Protein AF-A0A945CF77-F1 (afdb_monomer_lite)

Foldseek 3Di:
DVCVVVVDDPVRVVVVVVVCVVVVVVVVVVVVVLVVVLDDPPDPVCPCRVPVVVVVVVVVCLVVQVPDPDPGPVVVVPPVVVVVVVVVVLVVVVVVCVVVVHDPVVSVVVVVCVVDDVVVVVVVVVVVCCLPPPVCVPPPPVVSVVVVVVVVVVVVVVCVVVVVVVVVVVSVVSVVVVVVD

Radius of gyration: 24.0 Å; chains: 1; bounding box: 70×38×56 Å

Secondary structure (DSSP, 8-state):
--TTTS---HHHHHHHHHHHHHHHHHHHHHHHHHHHHS-PSSSTT-HHHHHHHHHHHHHHHHHHGGGSSSS-HHHHH--HHHHHHHHHHHHHHHHHHHHTT--THHHHHHHHHHHS-HHHHHHHHHHHHHIIIIIHHHH-HHHHHHHHHHHHHHHHHHHHHHHHHHHHHHHHHHHHHTT--

pLDDT: mean 74.95, std 10.95, range [36.5, 92.0]

Sequence (181 aa):
REVELTGTSFRSILKAELLVLPLSLICGFIFWSLIWKMGPIPSPAFQYAQTYWHLIALRQCLWYSATLGGDSLFQEAIKMGWVGGGFAFAGGAFVLLSWLRLPVSLIYGFVRGLSALPHLLIPEMAGALLARFALEKRFGATNWRRYAPVLFAGYACGMGLIGMSAVAIALISKSVTQISY

Structure (mmCIF, N/CA/C/O backbone):
data_AF-A0A945CF77-F1
#
_entry.id   AF-A0A945CF77-F1
#
loop_
_atom_site.group_PDB
_atom_site.id
_atom_site.type_symbol
_atom_site.label_atom_id
_atom_site.label_alt_id
_atom_site.label_comp_id
_atom_site.label_asym_id
_atom_site.label_entity_id
_atom_site.label_seq_id
_atom_site.pdbx_PDB_ins_code
_atom_site.Cartn_x
_atom_site.Cartn_y
_atom_site.Cartn_z
_atom_site.occupancy
_atom_site.B_iso_or_equiv
_atom_site.auth_seq_id
_atom_site.auth_comp_id
_atom_site.auth_asym_id
_atom_site.auth_atom_id
_atom_site.pdbx_PDB_model_num
ATOM 1 N N . ARG A 1 1 ? -6.239 19.500 15.262 1.00 48.31 1 ARG A N 1
ATOM 2 C CA . ARG A 1 1 ? -6.774 19.125 16.596 1.00 48.31 1 ARG A CA 1
ATOM 3 C C . ARG A 1 1 ? -6.060 17.873 17.144 1.00 48.31 1 ARG A C 1
ATOM 5 O O . ARG A 1 1 ? -6.700 17.021 17.734 1.00 48.31 1 ARG A O 1
ATOM 12 N N . GLU A 1 2 ? -4.742 17.754 16.932 1.00 48.78 2 GLU A N 1
ATOM 13 C CA . GLU A 1 2 ? -3.900 16.641 17.428 1.00 48.78 2 GLU A CA 1
ATOM 14 C C . GLU A 1 2 ? -2.817 17.151 18.397 1.00 48.78 2 GLU A C 1
ATOM 16 O O . GLU A 1 2 ? -2.491 16.485 19.370 1.00 48.78 2 GLU A O 1
ATOM 21 N N . VAL A 1 3 ? -2.361 18.39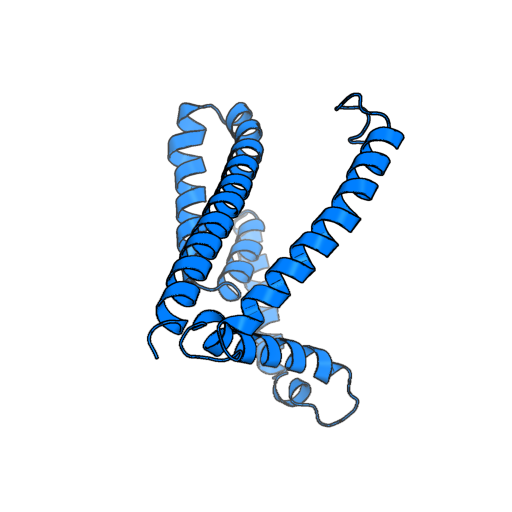7 18.205 1.00 49.53 3 VAL A N 1
ATOM 22 C CA . VAL A 1 3 ? -1.347 19.089 19.025 1.00 49.53 3 VAL A CA 1
ATOM 23 C C . VAL A 1 3 ? -1.775 19.275 20.493 1.00 49.53 3 VAL A C 1
ATOM 25 O O . VAL A 1 3 ? -0.937 19.303 21.386 1.00 49.53 3 VAL A O 1
ATOM 28 N N . GLU A 1 4 ? -3.082 19.355 20.762 1.00 45.84 4 GLU A N 1
ATOM 29 C CA . GLU A 1 4 ? -3.630 19.507 22.120 1.00 45.84 4 GLU A CA 1
ATOM 30 C C . GLU A 1 4 ? -3.688 18.183 22.899 1.00 45.84 4 GLU A C 1
ATOM 32 O O . GLU A 1 4 ? -3.687 18.201 24.125 1.00 45.84 4 GLU A O 1
ATOM 37 N N . LEU A 1 5 ? -3.711 17.033 22.212 1.00 54.19 5 LEU A N 1
ATOM 38 C CA . LEU A 1 5 ? -3.856 15.715 22.846 1.00 54.19 5 LEU A CA 1
ATOM 39 C C . LEU A 1 5 ? -2.510 15.090 23.248 1.00 54.19 5 LEU A C 1
ATOM 41 O O . LEU A 1 5 ? -2.480 14.233 24.126 1.00 54.19 5 LEU A O 1
ATOM 45 N N . THR A 1 6 ? -1.400 15.529 22.646 1.00 56.78 6 THR A N 1
ATOM 46 C CA . THR A 1 6 ? -0.035 15.080 22.981 1.00 56.78 6 THR A CA 1
ATOM 47 C C . THR A 1 6 ? 0.730 16.060 23.875 1.00 56.78 6 THR A C 1
ATOM 49 O O . THR A 1 6 ? 1.854 15.765 24.273 1.00 56.78 6 THR A O 1
ATOM 52 N N . GLY A 1 7 ? 0.161 17.232 24.188 1.00 60.75 7 GLY A N 1
ATOM 53 C CA . GLY A 1 7 ? 0.811 18.262 25.013 1.00 60.75 7 GLY A CA 1
ATOM 54 C C . GLY A 1 7 ? 2.089 18.858 24.401 1.00 60.75 7 GLY A C 1
ATOM 55 O O . GLY A 1 7 ? 2.839 19.556 25.080 1.00 60.75 7 GLY A O 1
ATOM 56 N N . THR A 1 8 ? 2.371 18.588 23.124 1.00 66.56 8 THR A N 1
ATOM 57 C CA . THR A 1 8 ? 3.606 19.014 22.455 1.00 66.56 8 THR A CA 1
ATOM 58 C C . THR A 1 8 ? 3.416 20.352 21.754 1.00 66.56 8 THR A C 1
ATOM 60 O O . THR A 1 8 ? 2.522 20.502 20.929 1.00 66.56 8 THR A O 1
ATOM 63 N N . SER A 1 9 ? 4.299 21.318 22.017 1.00 72.81 9 SER A N 1
ATOM 64 C CA . SER A 1 9 ? 4.324 22.602 21.303 1.00 72.81 9 SER A CA 1
ATOM 65 C C . SER A 1 9 ? 4.459 22.398 19.787 1.00 72.81 9 SER A C 1
ATOM 67 O O . SER A 1 9 ? 5.284 21.597 19.348 1.00 72.81 9 SER A O 1
ATOM 69 N N . PHE A 1 10 ? 3.741 23.192 18.981 1.00 74.38 10 PHE A N 1
ATOM 70 C CA . PHE A 1 10 ? 3.905 23.248 17.517 1.00 74.38 10 PHE A CA 1
ATOM 71 C C . PHE A 1 10 ? 5.377 23.426 17.099 1.00 74.38 10 PHE A C 1
ATOM 73 O O . PHE A 1 10 ? 5.833 22.837 16.123 1.00 74.38 10 PHE A O 1
ATOM 80 N N . ARG A 1 11 ? 6.167 24.157 17.902 1.00 78.44 11 ARG A N 1
ATOM 81 C CA . ARG A 1 11 ? 7.612 24.323 17.678 1.00 78.44 11 ARG A CA 1
ATOM 82 C C . ARG A 1 11 ? 8.395 23.018 17.839 1.00 78.44 11 ARG A C 1
ATOM 84 O O . ARG A 1 11 ? 9.419 22.862 17.190 1.00 78.44 11 ARG A O 1
ATOM 91 N N . SER A 1 12 ? 7.954 22.102 18.699 1.00 79.94 12 SER A N 1
ATOM 92 C CA . SER A 1 12 ? 8.593 20.792 18.879 1.00 79.94 12 SER A CA 1
ATOM 93 C C . SER A 1 12 ? 8.339 19.874 17.687 1.00 79.94 12 SER A C 1
ATOM 95 O O . SER A 1 12 ? 9.259 19.197 17.243 1.00 79.94 12 SER A O 1
ATOM 97 N N . ILE A 1 13 ? 7.118 19.895 17.145 1.00 82.44 13 ILE A N 1
ATOM 98 C CA . ILE A 1 13 ? 6.752 19.136 15.941 1.00 82.44 13 ILE A CA 1
ATOM 99 C C . ILE A 1 13 ? 7.550 19.658 14.744 1.00 82.44 13 ILE A C 1
ATOM 101 O O . ILE A 1 13 ? 8.223 18.882 14.074 1.00 82.44 13 ILE A O 1
ATOM 105 N N . LEU A 1 14 ? 7.584 20.981 14.557 1.00 83.31 14 LEU A N 1
ATOM 106 C CA . LEU A 1 14 ? 8.355 21.602 13.481 1.00 83.31 14 LEU A CA 1
ATOM 107 C C . LEU A 1 14 ? 9.862 21.318 13.601 1.00 83.31 14 LEU A C 1
ATOM 109 O O . LEU A 1 14 ? 10.514 21.053 12.599 1.00 83.31 14 LEU A O 1
ATOM 113 N N . LYS A 1 15 ? 10.429 21.332 14.817 1.00 82.56 15 LYS A N 1
ATOM 114 C CA . LYS A 1 15 ? 11.840 20.963 15.047 1.00 82.56 15 LYS A CA 1
ATOM 115 C C . LYS A 1 15 ? 12.116 19.494 14.730 1.00 82.56 15 LYS A C 1
ATOM 117 O O . LYS A 1 15 ? 13.170 19.196 14.181 1.00 82.56 15 LYS A O 1
ATOM 122 N N . ALA A 1 16 ? 11.197 18.595 15.080 1.00 85.50 16 ALA A N 1
ATOM 123 C CA . ALA A 1 16 ? 11.328 17.179 14.759 1.00 85.50 16 ALA A CA 1
ATOM 124 C C . ALA A 1 16 ? 11.290 16.963 13.242 1.00 85.50 16 ALA A C 1
ATOM 126 O O . ALA A 1 16 ? 12.174 16.310 12.697 1.00 85.50 16 ALA A O 1
ATOM 127 N N . GLU A 1 17 ? 10.332 17.574 12.549 1.00 85.50 17 GLU A N 1
ATOM 128 C CA . GLU A 1 17 ? 10.200 17.467 11.095 1.00 85.50 17 GLU A CA 1
ATOM 129 C C . GLU A 1 17 ? 11.407 18.075 10.363 1.00 85.50 17 GLU A C 1
ATOM 131 O O . GLU A 1 17 ? 11.989 17.435 9.488 1.00 85.50 17 GLU A O 1
ATOM 136 N N . LEU A 1 18 ? 11.877 19.247 10.804 1.00 90.81 18 LEU A N 1
ATOM 137 C CA . LEU A 1 18 ? 13.074 19.898 10.264 1.00 90.81 18 LEU A CA 1
ATOM 138 C C . LEU A 1 18 ? 14.355 19.076 10.477 1.00 90.81 18 LEU A C 1
ATOM 140 O O . LEU A 1 18 ? 15.297 19.234 9.710 1.00 90.81 18 LEU A O 1
ATOM 144 N N . LEU A 1 19 ? 14.412 18.211 11.494 1.00 90.50 19 LEU A N 1
ATOM 145 C CA . LEU A 1 19 ? 15.547 17.312 11.733 1.00 90.50 19 LEU A CA 1
ATOM 146 C C . LEU A 1 19 ? 15.413 16.014 10.921 1.00 90.50 19 LEU A C 1
ATOM 148 O O . LEU A 1 19 ? 16.390 15.539 10.339 1.00 90.50 19 LEU A O 1
ATOM 152 N N . VAL A 1 20 ? 14.202 15.463 10.829 1.00 89.75 20 VAL A N 1
ATOM 153 C CA . VAL A 1 20 ? 13.922 14.231 10.076 1.00 89.75 20 VAL A CA 1
ATOM 154 C C . VAL A 1 20 ? 14.141 14.429 8.575 1.00 89.75 20 VAL A C 1
ATOM 156 O O . VAL A 1 20 ? 14.702 13.543 7.931 1.00 89.75 20 VAL A O 1
ATOM 159 N N . LEU A 1 21 ? 13.768 15.581 8.012 1.00 88.81 21 LEU A N 1
ATOM 160 C CA . LEU A 1 21 ? 13.941 15.874 6.584 1.00 88.81 21 LEU A CA 1
ATOM 161 C C . LEU A 1 21 ? 15.401 15.738 6.098 1.00 88.81 21 LEU A C 1
ATOM 163 O O . LEU A 1 21 ? 15.643 14.892 5.235 1.00 88.81 21 LEU A O 1
ATOM 167 N N . PRO A 1 22 ? 16.395 16.471 6.637 1.00 92.00 22 PRO A N 1
ATOM 168 C CA . PRO A 1 22 ? 17.779 16.355 6.187 1.00 92.00 22 PRO A CA 1
ATOM 169 C C .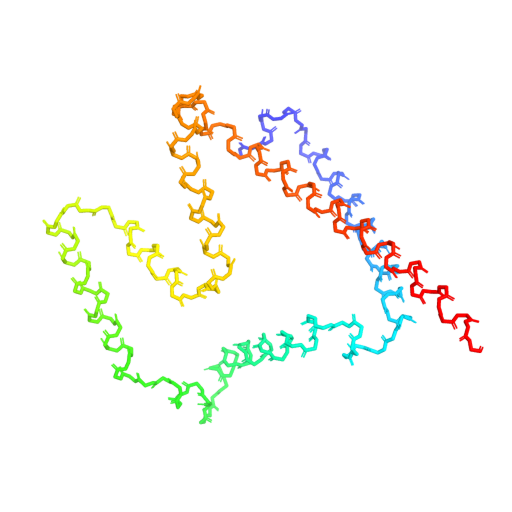 PRO A 1 22 ? 18.367 14.976 6.493 1.00 92.00 22 PRO A C 1
ATOM 171 O O . PRO A 1 22 ? 19.086 14.430 5.659 1.00 92.00 22 PRO A O 1
ATOM 174 N N . LEU A 1 23 ? 18.028 14.379 7.641 1.00 90.00 23 LEU A N 1
ATOM 175 C CA . LEU A 1 23 ? 18.498 13.040 7.997 1.00 90.00 23 LEU A CA 1
ATOM 176 C C . LEU A 1 23 ? 18.006 11.991 6.989 1.00 90.00 23 LEU A C 1
ATOM 178 O O . LEU A 1 23 ? 18.801 11.206 6.477 1.00 90.00 23 LEU A O 1
ATOM 182 N N . SER A 1 24 ? 16.710 12.005 6.667 1.00 88.69 24 SER A N 1
ATOM 183 C CA . SER A 1 24 ? 16.108 11.074 5.708 1.00 88.69 24 SER A CA 1
ATOM 184 C C . SER A 1 24 ? 16.674 11.249 4.299 1.00 88.69 24 SER A C 1
ATOM 186 O O . SER A 1 24 ? 16.891 10.261 3.603 1.00 88.69 24 SER A O 1
ATOM 188 N N . LEU A 1 25 ? 16.985 12.486 3.906 1.00 90.25 25 LEU A N 1
ATOM 189 C CA . LEU A 1 25 ? 17.558 12.808 2.606 1.00 90.25 25 LEU A CA 1
ATOM 190 C C . LEU A 1 25 ? 19.004 12.299 2.506 1.00 90.25 25 LEU A C 1
ATOM 192 O O . LEU A 1 25 ? 19.332 11.594 1.554 1.00 90.25 25 LEU A O 1
ATOM 196 N N . ILE A 1 26 ? 19.842 12.545 3.521 1.00 90.50 26 ILE A N 1
ATOM 197 C CA . ILE A 1 26 ? 21.225 12.034 3.577 1.00 90.50 26 ILE A CA 1
ATOM 198 C C . ILE A 1 26 ? 21.243 10.500 3.599 1.00 90.50 26 ILE A C 1
ATOM 200 O O . ILE A 1 26 ? 21.924 9.878 2.781 1.00 90.50 26 ILE A O 1
ATOM 204 N N . CYS A 1 27 ? 20.471 9.872 4.493 1.00 85.44 27 CYS A N 1
ATOM 205 C CA . CYS A 1 27 ? 20.362 8.413 4.549 1.00 85.44 27 CYS A CA 1
ATOM 206 C C . CYS A 1 27 ? 19.808 7.833 3.239 1.00 85.44 27 CYS A C 1
ATOM 208 O O . CYS A 1 27 ? 20.292 6.799 2.779 1.00 85.44 27 CYS A O 1
ATOM 210 N N . GLY A 1 28 ? 18.846 8.514 2.610 1.00 85.81 28 GLY A N 1
ATOM 211 C CA . GLY A 1 28 ? 18.288 8.145 1.311 1.00 85.81 28 GLY A CA 1
ATOM 212 C C . GLY A 1 28 ? 19.329 8.171 0.193 1.00 85.81 28 GLY A C 1
ATOM 213 O O . GLY A 1 28 ? 19.416 7.215 -0.575 1.00 85.81 28 GLY A O 1
ATOM 214 N N . PHE A 1 29 ? 20.177 9.202 0.138 1.00 86.69 29 PHE A N 1
ATOM 215 C CA . PHE A 1 29 ? 21.275 9.276 -0.832 1.00 86.69 29 PHE A CA 1
ATOM 216 C C . PHE A 1 29 ? 22.318 8.171 -0.630 1.00 86.69 29 PHE A C 1
ATOM 218 O O . PHE A 1 29 ? 22.759 7.567 -1.610 1.00 86.69 29 PHE A O 1
ATOM 225 N N . ILE A 1 30 ? 22.687 7.865 0.619 1.00 84.06 30 ILE A N 1
ATOM 226 C CA . ILE A 1 30 ? 23.603 6.753 0.928 1.00 84.06 30 ILE A CA 1
ATOM 227 C C . ILE A 1 30 ? 22.992 5.430 0.458 1.00 84.06 30 ILE A C 1
ATOM 229 O O . ILE A 1 30 ? 23.647 4.654 -0.238 1.00 84.06 30 ILE A O 1
ATOM 233 N N . PHE A 1 31 ? 21.724 5.193 0.790 1.00 79.69 31 PHE A N 1
ATOM 234 C CA . PHE A 1 31 ? 21.004 3.987 0.400 1.00 79.69 31 PHE A CA 1
ATOM 235 C C . PHE A 1 31 ? 20.912 3.834 -1.125 1.00 79.69 31 PHE A C 1
ATOM 237 O O . PHE A 1 31 ? 21.207 2.766 -1.660 1.00 79.69 31 PHE A O 1
ATOM 244 N N . TRP A 1 32 ? 20.586 4.915 -1.836 1.00 77.88 32 TRP A N 1
ATOM 245 C CA . TRP A 1 32 ? 20.545 4.936 -3.297 1.00 77.88 32 TRP A CA 1
ATOM 246 C C . TRP A 1 32 ? 21.918 4.635 -3.912 1.00 77.88 32 TRP A C 1
ATOM 248 O O . TRP A 1 32 ? 22.024 3.798 -4.806 1.00 77.88 32 TRP A O 1
ATOM 258 N N . SER A 1 33 ? 22.984 5.244 -3.388 1.00 81.94 33 SER A N 1
ATOM 259 C CA . SER A 1 33 ? 24.361 4.989 -3.833 1.00 81.94 33 SER A CA 1
ATOM 260 C C . SER A 1 33 ? 24.766 3.517 -3.665 1.00 81.94 33 SER A C 1
ATOM 262 O O . SER A 1 33 ? 25.377 2.937 -4.563 1.00 81.94 33 SER A O 1
ATOM 264 N N . LEU A 1 34 ? 24.374 2.873 -2.558 1.00 76.81 34 LEU A N 1
ATOM 265 C CA . LEU A 1 34 ? 24.628 1.445 -2.328 1.00 76.81 34 LEU A CA 1
ATOM 266 C C . LEU A 1 34 ? 23.837 0.545 -3.284 1.00 76.81 34 LEU A C 1
ATOM 268 O O . LEU A 1 34 ? 24.389 -0.434 -3.785 1.00 76.81 34 LEU A O 1
ATOM 272 N N . ILE A 1 35 ? 22.577 0.882 -3.576 1.00 74.31 35 ILE A N 1
ATOM 273 C CA . ILE A 1 35 ? 21.750 0.108 -4.513 1.00 74.31 35 ILE A CA 1
ATOM 274 C C . ILE A 1 35 ? 22.376 0.063 -5.905 1.00 74.31 35 ILE A C 1
ATOM 276 O O . ILE A 1 35 ? 22.489 -1.013 -6.490 1.00 74.31 35 ILE A O 1
ATOM 280 N N . TRP A 1 36 ? 22.825 1.208 -6.414 1.00 71.75 36 TRP A N 1
ATOM 281 C CA . TRP A 1 36 ? 23.387 1.306 -7.762 1.00 71.75 36 TRP A CA 1
ATOM 282 C C . TRP A 1 36 ? 24.745 0.614 -7.902 1.00 71.75 36 TRP A C 1
ATOM 284 O O . TRP A 1 36 ? 25.113 0.202 -9.000 1.00 71.75 36 TRP A O 1
ATOM 294 N N . LYS A 1 37 ? 25.474 0.428 -6.796 1.00 70.56 37 LYS A N 1
ATOM 295 C CA . LYS A 1 37 ? 26.735 -0.323 -6.786 1.00 70.56 37 LYS A CA 1
ATOM 296 C C . LYS A 1 37 ? 26.557 -1.842 -6.868 1.00 70.56 37 LYS A C 1
ATOM 298 O O . LYS A 1 37 ? 27.506 -2.520 -7.239 1.00 70.56 37 LYS A O 1
ATOM 303 N N . MET A 1 38 ? 25.386 -2.393 -6.535 1.00 63.19 38 MET A N 1
ATOM 304 C CA . MET A 1 38 ? 25.164 -3.850 -6.551 1.00 63.19 38 MET A CA 1
ATOM 305 C C . MET A 1 38 ? 24.919 -4.437 -7.945 1.00 63.19 38 MET A C 1
ATOM 307 O O . MET A 1 38 ? 25.050 -5.647 -8.132 1.00 63.19 38 MET A O 1
ATOM 311 N N . GLY A 1 39 ? 24.516 -3.612 -8.907 1.00 67.44 39 GLY A N 1
ATOM 312 C CA . GLY A 1 39 ? 24.244 -4.039 -10.273 1.00 67.44 39 GLY A CA 1
ATOM 313 C C . GLY A 1 39 ? 23.260 -3.112 -10.985 1.00 67.44 39 GLY A C 1
ATOM 314 O O . GLY A 1 39 ? 22.560 -2.332 -10.335 1.00 67.44 39 GLY A O 1
ATOM 315 N N . PRO A 1 40 ? 23.181 -3.190 -12.324 1.00 65.38 40 PRO A N 1
ATOM 316 C CA . PRO A 1 40 ? 22.238 -2.395 -13.091 1.00 65.38 40 PRO A CA 1
ATOM 317 C C . PRO A 1 40 ? 20.797 -2.800 -12.757 1.00 65.38 40 PRO A C 1
ATOM 319 O O . PRO A 1 40 ? 20.468 -3.975 -12.572 1.00 65.38 40 PRO A O 1
ATOM 322 N N . ILE A 1 41 ? 19.926 -1.803 -12.683 1.00 61.34 41 ILE A N 1
ATOM 323 C CA . ILE A 1 41 ? 18.481 -1.971 -12.555 1.00 61.34 41 ILE A CA 1
ATOM 324 C C . ILE A 1 41 ? 17.929 -1.839 -13.984 1.00 61.34 41 ILE A C 1
ATOM 326 O O . ILE A 1 41 ? 18.151 -0.781 -14.574 1.00 61.34 41 ILE A O 1
ATOM 330 N N . PRO A 1 42 ? 17.239 -2.828 -14.590 1.00 55.69 42 PRO A N 1
ATOM 331 C CA . PRO A 1 42 ? 16.779 -4.127 -14.089 1.00 55.69 42 PRO A CA 1
ATOM 332 C C . PRO A 1 42 ? 17.819 -5.253 -14.251 1.00 55.69 42 PRO A C 1
ATOM 334 O O . PRO A 1 42 ? 18.422 -5.422 -15.307 1.00 55.69 42 PRO A O 1
ATOM 337 N N . SER A 1 43 ? 17.974 -6.084 -13.223 1.00 60.19 43 SER A N 1
ATOM 338 C CA . SER A 1 43 ? 18.785 -7.309 -13.263 1.00 60.19 43 SER A CA 1
ATOM 339 C C . SER A 1 43 ? 18.047 -8.456 -12.570 1.00 60.19 43 SER A C 1
ATOM 341 O O . SER A 1 43 ? 17.136 -8.196 -11.778 1.00 60.19 43 SER A O 1
ATOM 343 N N . PRO A 1 44 ? 18.449 -9.726 -12.784 1.00 62.06 44 PRO A N 1
ATOM 344 C CA . PRO A 1 44 ? 17.848 -10.873 -12.100 1.00 62.06 44 PRO A CA 1
ATOM 345 C C . PRO A 1 44 ? 17.926 -10.792 -10.566 1.00 62.06 44 PRO A C 1
ATOM 347 O O . PRO A 1 44 ? 17.170 -11.471 -9.876 1.00 62.06 44 PRO A O 1
ATOM 350 N N . ALA A 1 45 ? 18.808 -9.949 -10.020 1.00 62.28 45 ALA A N 1
ATOM 351 C CA . ALA A 1 45 ? 18.875 -9.663 -8.590 1.00 62.28 45 ALA A CA 1
ATOM 352 C C . ALA A 1 45 ? 17.639 -8.899 -8.067 1.00 62.28 45 ALA A C 1
ATOM 354 O O . ALA A 1 45 ? 17.307 -9.021 -6.890 1.00 62.28 45 ALA A O 1
ATOM 355 N N . PHE A 1 46 ? 16.926 -8.164 -8.930 1.00 65.50 46 PHE A N 1
ATOM 356 C CA . PHE A 1 46 ? 15.755 -7.350 -8.586 1.00 65.50 46 PHE A CA 1
ATOM 357 C C . PHE A 1 46 ? 14.499 -7.804 -9.348 1.00 65.50 46 PHE A C 1
ATOM 359 O O . PHE A 1 46 ? 13.924 -7.061 -10.144 1.00 65.50 46 PHE A O 1
ATOM 366 N N . GLN A 1 47 ? 14.037 -9.024 -9.055 1.00 62.66 47 GLN A N 1
ATOM 367 C CA . GLN A 1 47 ? 12.859 -9.649 -9.682 1.00 62.66 47 GLN A CA 1
ATOM 368 C C . GLN A 1 47 ? 11.593 -8.769 -9.633 1.00 62.66 47 GLN A C 1
ATOM 370 O O . GLN A 1 47 ? 10.842 -8.702 -10.608 1.00 62.66 47 GLN A O 1
ATOM 375 N N . TYR A 1 48 ? 11.371 -8.052 -8.521 1.00 69.19 48 TYR A N 1
ATOM 376 C CA . TYR A 1 48 ? 10.221 -7.153 -8.369 1.00 69.19 48 TYR A CA 1
ATOM 377 C C . TYR A 1 48 ? 10.296 -5.954 -9.326 1.00 69.19 48 TYR A C 1
ATOM 379 O O . TYR A 1 48 ? 9.322 -5.643 -10.005 1.00 69.19 48 TYR A O 1
ATOM 387 N N . ALA A 1 49 ? 11.459 -5.302 -9.428 1.00 68.69 49 ALA A N 1
ATOM 388 C CA . ALA A 1 49 ? 11.640 -4.164 -10.328 1.00 68.69 49 ALA A CA 1
ATOM 389 C C . ALA A 1 49 ? 11.526 -4.597 -11.797 1.00 68.69 49 ALA A C 1
ATOM 391 O O . ALA A 1 49 ? 10.889 -3.914 -12.589 1.00 68.69 49 ALA A O 1
ATOM 392 N N . GLN A 1 50 ? 12.068 -5.764 -12.151 1.00 70.75 50 GLN A N 1
ATOM 393 C CA . GLN A 1 50 ? 12.024 -6.279 -13.519 1.00 70.75 50 GLN A CA 1
ATOM 394 C C . GLN A 1 50 ? 10.593 -6.548 -14.017 1.00 70.75 50 GLN A C 1
ATOM 396 O O . GLN A 1 50 ? 10.273 -6.235 -15.160 1.00 70.75 50 GLN A O 1
ATOM 401 N N . THR A 1 51 ? 9.731 -7.123 -13.175 1.00 72.44 51 THR A N 1
ATOM 402 C CA . THR A 1 51 ? 8.373 -7.534 -13.577 1.00 72.44 51 THR A CA 1
ATOM 403 C C . THR A 1 51 ? 7.330 -6.439 -13.361 1.00 72.44 51 THR A C 1
ATOM 405 O O . THR A 1 51 ? 6.498 -6.199 -14.237 1.00 72.44 51 THR A O 1
ATOM 408 N N . TYR A 1 52 ? 7.375 -5.734 -12.228 1.00 78.88 52 TYR A N 1
ATOM 409 C CA . TYR A 1 52 ? 6.317 -4.793 -11.861 1.00 78.88 52 TYR A CA 1
ATOM 410 C C . TYR A 1 52 ? 6.538 -3.373 -12.381 1.00 78.88 52 TYR A C 1
ATOM 412 O O . TYR A 1 52 ? 5.547 -2.705 -12.672 1.00 78.88 52 TYR A O 1
ATOM 420 N N . TRP A 1 53 ? 7.776 -2.880 -12.541 1.00 79.56 53 TRP A N 1
ATOM 421 C CA . TRP A 1 53 ? 7.967 -1.495 -13.006 1.00 79.56 53 TRP A CA 1
ATOM 422 C C . TRP A 1 53 ? 7.409 -1.263 -14.398 1.00 79.56 53 TRP A C 1
ATOM 424 O O . TRP A 1 53 ? 6.781 -0.233 -14.618 1.00 79.56 53 TRP A O 1
ATOM 434 N N . HIS A 1 54 ? 7.576 -2.218 -15.313 1.00 79.31 54 HIS A N 1
ATOM 435 C CA . HIS A 1 54 ? 7.012 -2.084 -16.651 1.00 79.31 54 HIS A CA 1
ATOM 436 C C . HIS A 1 54 ? 5.478 -2.015 -16.610 1.00 79.31 54 HIS A C 1
ATOM 438 O O . HIS A 1 54 ? 4.883 -1.131 -17.222 1.00 79.31 54 HIS A O 1
ATOM 444 N N . LEU A 1 55 ? 4.836 -2.881 -15.818 1.00 81.44 55 LEU A N 1
ATOM 445 C CA . LEU A 1 55 ? 3.381 -2.896 -15.650 1.00 81.44 55 LEU A CA 1
ATOM 446 C C . LEU A 1 55 ? 2.858 -1.602 -15.007 1.00 81.44 55 LEU A C 1
ATOM 448 O O . LEU A 1 55 ? 1.851 -1.048 -15.449 1.00 81.44 55 LEU A O 1
ATOM 452 N N . ILE A 1 56 ? 3.546 -1.100 -13.979 1.00 83.06 56 ILE A N 1
ATOM 453 C CA . ILE A 1 56 ? 3.183 0.148 -13.297 1.00 83.06 56 ILE A CA 1
ATOM 454 C C . ILE A 1 56 ? 3.359 1.340 -14.243 1.00 83.06 56 ILE A C 1
ATOM 456 O O . ILE A 1 56 ? 2.446 2.159 -14.350 1.00 83.06 56 ILE A O 1
ATOM 460 N N . ALA A 1 57 ? 4.483 1.405 -14.961 1.00 81.69 57 ALA A N 1
ATOM 461 C CA . ALA A 1 57 ? 4.763 2.461 -15.925 1.00 81.69 57 ALA A CA 1
ATOM 462 C C . ALA A 1 57 ? 3.725 2.471 -17.051 1.00 81.69 57 ALA A C 1
ATOM 464 O O . ALA A 1 57 ? 3.161 3.522 -17.336 1.00 81.69 57 ALA A O 1
ATOM 465 N N . LEU A 1 58 ? 3.385 1.312 -17.627 1.00 81.06 58 LEU A N 1
ATOM 466 C CA . LEU A 1 58 ? 2.322 1.208 -18.632 1.00 81.06 58 LEU A CA 1
ATOM 467 C C . LEU A 1 58 ? 0.970 1.684 -18.089 1.00 81.06 58 LEU A C 1
ATOM 469 O O . LEU A 1 58 ? 0.290 2.471 -18.747 1.00 81.06 58 LEU A O 1
ATOM 473 N N . ARG A 1 59 ? 0.593 1.270 -16.872 1.00 79.75 59 ARG A N 1
ATOM 474 C CA . ARG A 1 59 ? -0.653 1.717 -16.230 1.00 79.75 59 ARG A CA 1
ATOM 475 C C . ARG A 1 59 ? -0.674 3.233 -16.020 1.00 79.75 59 ARG A C 1
ATOM 477 O O . ARG A 1 59 ? -1.719 3.846 -16.204 1.00 79.75 59 ARG A O 1
ATOM 484 N N . GLN A 1 60 ? 0.449 3.840 -15.642 1.00 80.19 60 GLN A N 1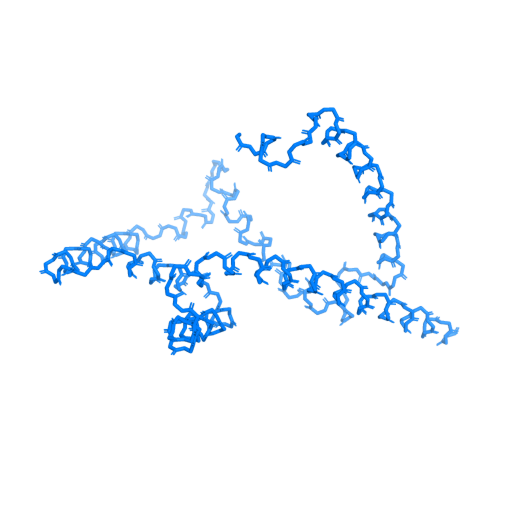
ATOM 485 C CA . GLN A 1 60 ? 0.568 5.291 -15.464 1.00 80.19 60 GLN A CA 1
ATOM 486 C C . GLN A 1 60 ? 0.543 6.038 -16.803 1.00 80.19 60 GLN A C 1
ATOM 488 O O . GLN A 1 60 ? -0.206 7.001 -16.945 1.00 80.19 60 GLN A O 1
ATOM 493 N N . CYS A 1 61 ? 1.298 5.571 -17.799 1.00 78.88 61 CYS A N 1
ATOM 494 C CA . CYS A 1 61 ? 1.306 6.133 -19.148 1.00 78.88 61 CYS A CA 1
ATOM 495 C C . CYS A 1 61 ? -0.082 6.083 -19.795 1.00 78.88 61 CYS A C 1
ATOM 497 O O . CYS A 1 61 ? -0.473 7.044 -20.453 1.00 78.88 61 CYS A O 1
ATOM 499 N N . LEU A 1 62 ? -0.861 5.022 -19.561 1.00 76.06 62 LEU A N 1
ATOM 500 C CA . LEU A 1 62 ? -2.245 4.933 -20.034 1.00 76.06 62 LEU A CA 1
ATOM 501 C C . LEU A 1 62 ? -3.108 6.086 -19.491 1.00 76.06 62 LEU A C 1
ATOM 503 O O . LEU A 1 62 ? -3.865 6.685 -20.243 1.00 76.06 62 LEU A O 1
ATOM 507 N N . TRP A 1 63 ? -2.954 6.449 -18.216 1.00 73.75 63 TRP A N 1
ATOM 508 C CA . TRP A 1 63 ? -3.677 7.581 -17.628 1.00 73.75 63 TRP A CA 1
ATOM 509 C C . TRP A 1 63 ? -3.157 8.938 -18.105 1.00 73.75 63 TRP A C 1
ATOM 511 O O . TRP A 1 63 ? -3.957 9.819 -18.400 1.00 73.75 63 TRP A O 1
ATOM 521 N N . TYR A 1 64 ? -1.840 9.119 -18.217 1.00 76.31 64 TYR A N 1
ATOM 522 C CA . TYR A 1 64 ? -1.269 10.384 -18.696 1.00 76.31 64 TYR A CA 1
ATOM 523 C C . TYR A 1 64 ? -1.540 10.633 -20.186 1.00 76.31 64 TYR A C 1
ATOM 525 O O . TYR A 1 64 ? -1.734 11.777 -20.593 1.00 76.31 64 TYR A O 1
ATOM 533 N N . SER A 1 65 ? -1.612 9.569 -20.992 1.00 70.81 65 SER A N 1
ATOM 534 C CA . SER A 1 65 ? -1.959 9.661 -22.415 1.00 70.81 65 SER A CA 1
ATOM 535 C C . SER A 1 65 ? -3.407 10.087 -22.668 1.00 70.81 65 SER A C 1
ATOM 537 O O . SER A 1 65 ? -3.694 10.563 -23.760 1.00 70.81 65 SER A O 1
ATOM 539 N N . ALA A 1 66 ? -4.289 10.029 -21.662 1.00 64.31 66 ALA A N 1
ATOM 540 C CA . ALA A 1 66 ? -5.650 10.557 -21.758 1.00 64.31 66 ALA A CA 1
ATOM 541 C C . ALA A 1 66 ? -5.701 12.090 -21.942 1.00 64.31 66 ALA A C 1
ATOM 543 O O . ALA A 1 66 ? -6.691 12.610 -22.451 1.00 64.31 66 ALA A O 1
ATOM 544 N N . THR A 1 67 ? -4.650 12.816 -21.538 1.00 67.31 67 THR A N 1
ATOM 545 C CA . THR A 1 67 ? -4.573 14.288 -21.637 1.00 67.31 67 THR A CA 1
ATOM 546 C C . THR A 1 67 ? -3.884 14.760 -22.923 1.00 67.31 67 THR A C 1
ATOM 548 O O . THR A 1 67 ? -3.944 15.941 -23.263 1.00 67.31 67 THR A O 1
ATOM 551 N N . LEU A 1 68 ? -3.222 13.861 -23.657 1.00 66.56 68 LEU A N 1
ATOM 552 C CA . LEU A 1 68 ? -2.596 14.186 -24.937 1.00 66.56 68 LEU A CA 1
ATOM 553 C C . LEU A 1 68 ? -3.678 14.169 -26.026 1.00 66.56 68 LEU A C 1
ATOM 555 O O . LEU A 1 68 ? -4.229 13.121 -26.351 1.00 66.56 68 LEU A O 1
ATOM 559 N N . GLY A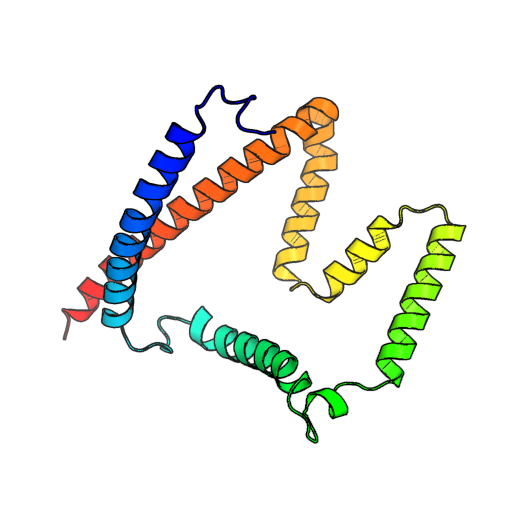 1 69 ? -4.005 15.345 -26.568 1.00 55.03 69 GLY A N 1
ATOM 560 C CA . GLY A 1 69 ? -4.954 15.491 -27.671 1.00 55.03 69 GLY A CA 1
ATOM 561 C C . GLY A 1 69 ? -4.432 14.823 -28.945 1.00 55.03 69 GLY A C 1
ATOM 562 O O . GLY A 1 69 ? -3.571 15.370 -29.627 1.00 55.03 69 GLY A O 1
ATOM 563 N N . GLY A 1 70 ? -4.948 13.634 -29.237 1.00 61.22 70 GLY A N 1
ATOM 564 C CA . GLY A 1 70 ? -4.657 12.795 -30.400 1.00 61.22 70 GLY A CA 1
ATOM 565 C C . GLY A 1 70 ? -5.348 11.438 -30.232 1.00 61.22 70 GLY A C 1
ATOM 566 O O . GLY A 1 70 ? -5.884 11.179 -29.150 1.00 61.22 70 GLY A O 1
ATOM 567 N N . ASP A 1 71 ? -5.347 10.591 -31.272 1.00 56.31 71 ASP A N 1
ATOM 568 C CA . ASP A 1 71 ? -5.815 9.192 -31.212 1.00 56.31 71 ASP A CA 1
ATOM 569 C C . ASP A 1 71 ? -4.994 8.426 -30.168 1.00 56.31 71 ASP A C 1
ATOM 571 O O . ASP A 1 71 ? -3.952 7.826 -30.431 1.00 56.31 71 ASP A O 1
ATOM 575 N N . SER A 1 72 ? -5.421 8.552 -28.920 1.00 57.44 72 SER A N 1
ATOM 576 C CA . SER A 1 72 ? -4.741 8.012 -27.764 1.00 57.44 72 SER A CA 1
ATOM 577 C C . SER A 1 72 ? -5.267 6.607 -27.518 1.00 57.44 72 SER A C 1
ATOM 579 O O . SER A 1 72 ? -6.465 6.342 -27.612 1.00 57.44 72 SER A O 1
ATOM 581 N N . LEU A 1 73 ? -4.365 5.713 -27.111 1.00 57.41 73 LEU A N 1
ATOM 582 C CA . LEU A 1 73 ? -4.666 4.355 -26.633 1.00 57.41 73 LEU A CA 1
ATOM 583 C C . LEU A 1 73 ? -5.803 4.330 -25.590 1.00 57.41 73 LEU A C 1
ATOM 585 O O . LEU A 1 73 ? -6.459 3.312 -25.395 1.00 57.41 73 LEU A O 1
ATOM 589 N N . PHE A 1 74 ? -6.054 5.462 -24.929 1.00 58.16 74 PHE A N 1
ATOM 590 C CA . PHE A 1 74 ? -7.155 5.676 -24.004 1.00 58.16 74 PHE A CA 1
ATOM 591 C C . PHE A 1 74 ? -8.538 5.727 -24.681 1.00 58.16 74 PHE A C 1
ATOM 593 O O . PHE A 1 74 ? -9.490 5.168 -24.136 1.00 58.16 74 PHE A O 1
ATOM 600 N N . GLN A 1 75 ? -8.669 6.337 -25.866 1.00 57.44 75 GLN A N 1
ATOM 601 C CA . GLN A 1 75 ? -9.935 6.356 -26.614 1.00 57.44 75 GLN A CA 1
ATOM 602 C C . GLN A 1 75 ? -10.285 4.983 -27.196 1.00 57.44 75 GLN A C 1
ATOM 604 O O . GLN A 1 75 ? -11.446 4.586 -27.158 1.00 57.44 75 GLN A O 1
ATOM 609 N N . GLU A 1 76 ? -9.289 4.214 -27.641 1.00 62.78 76 GLU A N 1
ATOM 610 C CA . GLU A 1 76 ? -9.500 2.834 -28.098 1.00 62.78 76 GLU A CA 1
ATOM 611 C C . GLU A 1 76 ? -9.777 1.868 -26.923 1.00 62.78 76 GLU A C 1
ATOM 613 O O . GLU A 1 76 ? -10.527 0.894 -27.055 1.00 62.78 76 GLU A O 1
ATOM 618 N N . ALA A 1 77 ? -9.240 2.167 -25.732 1.00 59.31 77 ALA A N 1
ATOM 619 C CA . ALA A 1 77 ? -9.508 1.418 -24.502 1.00 59.31 77 ALA A CA 1
ATOM 620 C C . ALA A 1 77 ? -10.875 1.743 -23.866 1.00 59.31 77 ALA A C 1
ATOM 622 O O . ALA A 1 77 ? -11.477 0.863 -23.237 1.00 59.31 77 ALA A O 1
ATOM 623 N N . ILE A 1 78 ? -11.405 2.963 -24.036 1.00 63.31 78 ILE A N 1
ATOM 624 C CA . ILE A 1 78 ? -12.769 3.323 -23.620 1.00 63.31 78 ILE A CA 1
ATOM 625 C C . ILE A 1 78 ? -13.774 2.716 -24.602 1.00 63.31 78 ILE A C 1
ATOM 627 O O . ILE A 1 78 ? -14.313 3.334 -25.516 1.00 63.31 78 ILE A O 1
ATOM 631 N N . LYS A 1 79 ? -14.103 1.448 -24.366 1.00 66.88 79 LYS A N 1
ATOM 632 C CA . LYS A 1 79 ? -15.287 0.840 -24.966 1.00 66.88 79 LYS A CA 1
ATOM 633 C C . LYS A 1 79 ? -16.506 1.325 -24.193 1.00 66.88 79 LYS A C 1
ATOM 635 O O . LYS A 1 79 ? -16.824 0.786 -23.132 1.00 66.88 79 LYS A O 1
ATOM 640 N N . MET A 1 80 ? -17.211 2.314 -24.742 1.00 66.62 80 MET A N 1
ATOM 641 C CA . MET A 1 80 ? -18.418 2.901 -24.138 1.00 66.62 80 MET A CA 1
ATOM 642 C C . MET A 1 80 ? -19.460 1.839 -23.727 1.00 66.62 80 MET A C 1
ATOM 644 O O . MET A 1 80 ? -20.153 2.005 -22.728 1.00 66.62 80 MET A O 1
ATOM 648 N N . GLY A 1 81 ? -19.504 0.693 -24.423 1.00 73.12 81 GLY A N 1
ATOM 649 C CA . GLY A 1 81 ? -20.343 -0.456 -24.057 1.00 73.12 81 GLY A CA 1
ATOM 650 C C . GLY A 1 81 ? -19.982 -1.121 -22.720 1.00 73.12 81 GLY A C 1
ATOM 651 O O . GLY A 1 81 ? -20.876 -1.493 -21.966 1.00 73.12 81 GLY A O 1
ATOM 652 N N . TRP A 1 82 ? -18.696 -1.221 -22.370 1.00 73.12 82 TRP A N 1
ATOM 653 C CA . TRP A 1 82 ? -18.262 -1.765 -21.075 1.00 73.12 82 TRP A CA 1
ATOM 654 C C . TRP A 1 82 ? -18.449 -0.757 -19.940 1.00 73.12 82 TRP A C 1
ATOM 656 O O . TRP A 1 82 ? -18.794 -1.147 -18.828 1.00 73.12 82 TRP A O 1
ATOM 666 N N . VAL A 1 83 ? -18.294 0.539 -20.228 1.00 74.56 83 VAL A N 1
ATOM 667 C CA . VAL A 1 83 ? -18.583 1.620 -19.271 1.00 74.56 83 VAL A CA 1
ATOM 668 C C . VAL A 1 83 ? -20.081 1.671 -18.956 1.00 74.56 83 VAL A C 1
ATOM 670 O O . VAL A 1 83 ? -20.463 1.678 -17.786 1.00 74.56 83 VAL A O 1
ATOM 673 N N . GLY A 1 84 ? -20.935 1.622 -19.983 1.00 80.50 84 GLY A N 1
ATOM 674 C CA . GLY A 1 84 ? -22.388 1.559 -19.823 1.00 80.50 84 GLY A CA 1
ATOM 675 C C . GLY A 1 84 ? -22.849 0.283 -19.115 1.00 80.50 84 GLY A C 1
ATOM 676 O O . GLY A 1 84 ? -23.671 0.354 -18.204 1.00 80.50 84 GLY A O 1
ATOM 677 N N . GLY A 1 85 ? -22.264 -0.870 -19.460 1.00 81.94 85 GLY A N 1
ATOM 678 C CA . GLY A 1 85 ? -22.520 -2.139 -18.774 1.00 81.94 85 GLY A CA 1
ATOM 679 C C . GLY A 1 85 ? -22.105 -2.111 -17.301 1.00 81.94 85 GLY A C 1
ATOM 680 O O . GLY A 1 85 ? -22.871 -2.540 -16.442 1.00 81.94 85 GLY A O 1
ATOM 681 N N . GLY A 1 86 ? -20.938 -1.539 -16.988 1.00 79.00 86 GLY A N 1
ATOM 682 C CA . GLY A 1 86 ? -20.469 -1.350 -15.615 1.00 79.00 86 GLY A CA 1
ATOM 683 C C . GLY A 1 86 ? -21.364 -0.409 -14.807 1.00 79.00 86 GLY A C 1
ATOM 684 O O . GLY A 1 86 ? -21.681 -0.707 -13.656 1.00 79.00 86 GLY A O 1
ATOM 685 N N . PHE A 1 87 ? -21.834 0.683 -15.414 1.00 80.75 87 PHE A N 1
ATOM 686 C CA . PHE A 1 87 ? -22.758 1.622 -14.775 1.00 80.75 87 PHE A CA 1
ATOM 687 C C . PHE A 1 87 ? -24.134 0.994 -14.521 1.00 80.75 87 PHE A C 1
ATOM 689 O O . PHE A 1 87 ? -24.671 1.107 -13.420 1.00 80.75 87 PHE A O 1
ATOM 696 N N . ALA A 1 88 ? -24.681 0.270 -15.501 1.00 83.31 88 ALA A N 1
ATOM 697 C CA . ALA A 1 88 ? -25.943 -0.450 -15.356 1.00 83.31 88 ALA A CA 1
ATOM 698 C C . ALA A 1 88 ? -25.844 -1.575 -14.314 1.00 83.31 88 ALA A C 1
ATOM 700 O O . ALA A 1 88 ? -26.749 -1.737 -13.498 1.00 83.31 88 ALA A O 1
ATOM 701 N N . PHE A 1 89 ? -24.730 -2.311 -14.286 1.00 83.44 89 PHE A N 1
ATOM 702 C CA . PHE A 1 89 ? -24.474 -3.342 -13.282 1.00 83.44 89 PHE A CA 1
ATOM 703 C C . PHE A 1 89 ? -24.343 -2.748 -11.874 1.00 83.44 89 PHE A C 1
ATOM 705 O O . PHE A 1 89 ? -24.981 -3.236 -10.943 1.00 83.44 89 PHE A O 1
ATOM 712 N N . ALA A 1 90 ? -23.573 -1.667 -11.711 1.00 78.44 90 ALA A N 1
ATOM 713 C CA . ALA A 1 90 ? -23.421 -0.986 -10.427 1.00 78.44 90 ALA A CA 1
ATOM 714 C C . ALA A 1 90 ? -24.747 -0.378 -9.939 1.00 78.44 90 ALA A C 1
ATOM 716 O O . ALA A 1 90 ? -25.101 -0.534 -8.770 1.00 78.44 90 ALA A O 1
ATOM 717 N N . GLY A 1 91 ? -25.509 0.258 -10.835 1.00 82.56 91 GLY A N 1
ATOM 718 C CA . GLY A 1 91 ? -26.839 0.794 -10.540 1.00 82.56 91 GLY A CA 1
ATOM 719 C C . GLY A 1 91 ? -27.847 -0.302 -10.187 1.00 82.56 91 GLY A C 1
ATOM 720 O O . GLY A 1 91 ? -28.563 -0.185 -9.194 1.00 82.56 91 GLY A O 1
ATOM 721 N N . GLY A 1 92 ? -27.853 -1.408 -10.933 1.00 83.62 92 GLY A N 1
ATOM 722 C CA . GLY A 1 92 ? -28.696 -2.570 -10.652 1.00 83.62 92 GLY A CA 1
ATOM 723 C C . GLY A 1 92 ? -28.367 -3.217 -9.307 1.00 83.62 92 GLY A C 1
ATOM 724 O O . GLY A 1 92 ? -29.265 -3.455 -8.499 1.00 83.62 92 GLY A O 1
ATOM 725 N N . ALA A 1 93 ? -27.081 -3.423 -9.015 1.00 80.00 93 ALA A N 1
ATOM 726 C CA . ALA A 1 93 ? -26.625 -3.930 -7.723 1.00 80.00 93 ALA A CA 1
ATOM 727 C C . ALA A 1 93 ? -26.997 -2.982 -6.568 1.00 80.00 93 ALA A C 1
ATOM 729 O O . ALA A 1 93 ? -27.382 -3.447 -5.497 1.00 80.00 93 ALA A O 1
ATOM 730 N N . PHE A 1 94 ? -26.943 -1.664 -6.786 1.00 79.06 94 PHE A N 1
ATOM 731 C CA . PHE A 1 94 ? -27.337 -0.659 -5.796 1.00 79.06 94 PHE A CA 1
ATOM 732 C C . PHE A 1 94 ? -28.834 -0.689 -5.475 1.00 79.06 94 PHE A C 1
ATOM 734 O O . PHE A 1 94 ? -29.212 -0.655 -4.300 1.00 79.06 94 PHE A O 1
ATOM 741 N N . VAL A 1 95 ? -29.688 -0.791 -6.495 1.00 80.56 95 VAL A N 1
ATOM 742 C CA . VAL A 1 95 ? -31.143 -0.909 -6.316 1.00 80.56 95 VAL A CA 1
ATOM 743 C C . VAL A 1 95 ? -31.491 -2.229 -5.627 1.00 80.56 95 VAL A C 1
ATOM 745 O O . VAL A 1 95 ? -32.268 -2.232 -4.672 1.00 80.56 95 VAL A O 1
ATOM 748 N N . LEU A 1 96 ? -30.857 -3.332 -6.039 1.00 81.75 96 LEU A N 1
ATOM 749 C CA . LEU A 1 96 ? -31.052 -4.646 -5.430 1.00 81.75 96 LEU A CA 1
ATOM 750 C C . LEU A 1 96 ? -30.658 -4.645 -3.944 1.00 81.75 96 LEU A C 1
ATOM 752 O O . LEU A 1 96 ? -31.445 -5.070 -3.100 1.00 81.75 96 LEU A O 1
ATOM 756 N N . LEU A 1 97 ? -29.480 -4.116 -3.594 1.00 77.12 97 LEU A N 1
ATOM 757 C CA . LEU A 1 97 ? -29.043 -4.049 -2.194 1.00 77.12 97 LEU A CA 1
ATOM 758 C C . LEU A 1 97 ? -29.898 -3.101 -1.350 1.00 77.12 97 LEU A C 1
ATOM 760 O O . LEU A 1 97 ? -30.142 -3.395 -0.178 1.00 77.12 97 LEU A O 1
ATOM 764 N N . SER A 1 98 ? -30.365 -1.997 -1.939 1.00 72.94 98 SER A N 1
ATOM 765 C CA . SER A 1 98 ? -31.269 -1.052 -1.277 1.00 72.94 98 SER A CA 1
ATOM 766 C C . SER A 1 98 ? -32.626 -1.698 -0.982 1.00 72.94 98 SER A C 1
ATOM 768 O O . SER A 1 98 ? -33.178 -1.487 0.098 1.00 72.94 98 SER A O 1
ATOM 770 N N . TRP A 1 99 ? -33.128 -2.550 -1.884 1.00 77.31 99 TRP A N 1
ATOM 771 C CA . TRP A 1 99 ? -34.344 -3.339 -1.662 1.00 77.31 99 TRP A CA 1
ATOM 772 C C . TRP A 1 99 ? -34.166 -4.398 -0.562 1.00 77.31 99 TRP A C 1
ATOM 774 O O . TRP A 1 99 ? -35.048 -4.584 0.274 1.00 77.31 99 TRP A O 1
ATOM 784 N N . LEU A 1 100 ? -32.985 -5.016 -0.489 1.00 80.31 100 LEU A N 1
ATOM 785 C CA . LEU A 1 100 ? -32.598 -5.977 0.553 1.00 80.31 100 LEU A CA 1
ATOM 786 C C . LEU A 1 100 ? -32.149 -5.328 1.884 1.00 80.31 100 LEU A C 1
ATOM 788 O O . LEU A 1 100 ? -31.788 -6.053 2.811 1.00 80.31 100 LEU A O 1
ATOM 792 N N . ARG A 1 101 ? -32.172 -3.986 2.013 1.00 74.44 101 ARG A N 1
ATOM 793 C CA . ARG A 1 101 ? -31.676 -3.215 3.182 1.00 74.44 101 ARG A CA 1
ATOM 794 C C . ARG A 1 101 ? -30.249 -3.588 3.629 1.00 74.44 101 ARG A C 1
ATOM 796 O O . ARG A 1 101 ? -29.907 -3.475 4.808 1.00 74.44 101 ARG A O 1
ATOM 803 N N . LEU A 1 102 ? -29.399 -4.028 2.705 1.00 73.06 102 LEU A N 1
ATOM 804 C CA . LEU A 1 102 ? -28.011 -4.387 3.001 1.00 73.06 102 LEU A CA 1
ATOM 805 C C . LEU A 1 102 ? -27.102 -3.144 2.981 1.00 73.06 102 LEU A C 1
ATOM 807 O O . LEU A 1 102 ? -27.359 -2.199 2.235 1.00 73.06 102 LEU A O 1
ATOM 811 N N . PRO A 1 103 ? -26.027 -3.114 3.790 1.00 73.25 103 PRO A N 1
ATOM 812 C CA . PRO A 1 103 ? -25.149 -1.955 3.870 1.00 73.25 103 PRO A CA 1
ATOM 813 C C . PRO A 1 103 ? -24.415 -1.716 2.541 1.00 73.25 103 PRO A C 1
ATOM 815 O O . PRO A 1 103 ? -23.772 -2.611 1.992 1.00 73.25 103 PRO A O 1
ATOM 818 N N . VAL A 1 104 ? -24.452 -0.468 2.063 1.00 68.62 104 VAL A N 1
ATOM 819 C CA . VAL A 1 104 ? -23.828 -0.008 0.801 1.00 68.62 104 VAL A CA 1
ATOM 820 C C . VAL A 1 104 ? -22.309 -0.255 0.768 1.00 68.62 104 VAL A C 1
ATOM 822 O O . VAL A 1 104 ? -21.706 -0.342 -0.300 1.00 68.62 104 VAL A O 1
ATOM 825 N N . SER A 1 105 ? -21.680 -0.456 1.931 1.00 73.75 105 SER A N 1
ATOM 826 C CA . SER A 1 105 ? -20.268 -0.839 2.058 1.00 73.75 105 SER A CA 1
ATOM 827 C C . SER A 1 105 ? -19.900 -2.117 1.292 1.00 73.75 105 SER A C 1
ATOM 829 O O . SER A 1 105 ? -18.742 -2.279 0.914 1.00 73.75 105 SER A O 1
ATOM 831 N N . LEU A 1 106 ? -20.864 -3.000 1.013 1.00 71.62 106 LEU A N 1
ATOM 832 C CA . LEU A 1 106 ? -20.641 -4.246 0.277 1.00 71.62 106 LEU A CA 1
ATOM 833 C C . LEU A 1 106 ? -20.329 -3.993 -1.211 1.00 71.62 106 LEU A C 1
ATOM 835 O O . LEU A 1 106 ? -19.469 -4.662 -1.779 1.00 71.62 106 LEU A O 1
ATOM 839 N N . ILE A 1 107 ? -20.935 -2.962 -1.813 1.00 71.94 107 ILE A N 1
ATOM 840 C CA . ILE A 1 107 ? -20.641 -2.538 -3.196 1.00 71.94 107 ILE A CA 1
ATOM 841 C C . ILE A 1 107 ? -19.230 -1.961 -3.270 1.00 71.94 107 ILE A C 1
ATOM 843 O O . ILE A 1 107 ? -18.450 -2.342 -4.139 1.00 71.94 107 ILE A O 1
ATOM 847 N N . TYR A 1 108 ? -18.867 -1.102 -2.314 1.00 70.94 108 TYR A N 1
ATOM 848 C CA . TYR A 1 108 ? -17.509 -0.566 -2.217 1.00 70.94 108 TYR A CA 1
ATOM 849 C C . TYR A 1 108 ? -16.465 -1.675 -2.026 1.00 70.94 108 TYR A C 1
ATOM 851 O O . TYR A 1 108 ? -15.404 -1.628 -2.648 1.00 70.94 108 TYR A O 1
ATOM 859 N N . GLY A 1 109 ? -16.774 -2.697 -1.222 1.00 73.12 109 GLY A N 1
ATOM 860 C CA . GLY A 1 109 ? -15.924 -3.877 -1.052 1.00 73.12 109 GLY A CA 1
ATOM 861 C C . GLY A 1 109 ? -15.755 -4.684 -2.340 1.00 73.12 109 GLY A C 1
ATOM 862 O O . GLY A 1 109 ? -14.636 -5.063 -2.677 1.00 73.12 109 GLY A O 1
ATOM 863 N N . PHE A 1 110 ? -16.835 -4.891 -3.095 1.00 74.06 110 PHE A N 1
ATOM 864 C CA . PHE A 1 110 ? -16.801 -5.610 -4.371 1.00 74.06 110 PHE A CA 1
ATOM 865 C C . PHE A 1 110 ? -15.989 -4.864 -5.440 1.00 74.06 110 PHE A C 1
ATOM 867 O O . PHE A 1 110 ? -15.099 -5.442 -6.061 1.00 74.06 110 PHE A O 1
ATOM 874 N N . VAL A 1 111 ? -16.227 -3.559 -5.603 1.00 73.88 111 VAL A N 1
ATOM 875 C CA . VAL A 1 111 ? -15.485 -2.717 -6.557 1.00 73.88 111 VAL A CA 1
ATOM 876 C C . VAL A 1 111 ? -13.997 -2.665 -6.200 1.00 73.88 111 VAL A C 1
ATOM 878 O O . VAL A 1 111 ? -13.139 -2.806 -7.075 1.00 73.88 111 VAL A O 1
ATOM 881 N N . ARG A 1 112 ? -13.674 -2.526 -4.908 1.00 70.06 112 ARG A N 1
ATOM 882 C CA . ARG A 1 112 ? -12.287 -2.577 -4.427 1.00 70.06 112 ARG A CA 1
ATOM 883 C C . ARG A 1 112 ? -11.655 -3.951 -4.667 1.00 70.06 112 ARG A C 1
ATOM 885 O O . ARG A 1 112 ? -10.495 -4.009 -5.059 1.00 70.06 112 ARG A O 1
ATOM 892 N N . GLY A 1 113 ? -12.412 -5.031 -4.478 1.00 70.12 113 GLY A N 1
ATOM 893 C CA . GLY A 1 113 ? -11.963 -6.403 -4.712 1.00 70.12 113 GLY A CA 1
ATOM 894 C C . GLY A 1 113 ? -11.630 -6.698 -6.175 1.00 70.12 113 GLY A C 1
ATOM 895 O O . GLY A 1 113 ? -10.641 -7.370 -6.436 1.00 70.12 113 GLY A O 1
ATOM 896 N N . LEU A 1 114 ? -12.387 -6.142 -7.127 1.00 71.12 114 LEU A N 1
ATOM 897 C CA . LEU A 1 114 ? -12.121 -6.300 -8.565 1.00 71.12 114 LEU A CA 1
ATOM 898 C C . LEU A 1 114 ? -10.842 -5.590 -9.032 1.00 71.12 114 LEU A C 1
ATOM 900 O O . LEU A 1 114 ? -10.212 -6.025 -9.991 1.00 71.12 114 LEU A O 1
ATOM 904 N N . SER A 1 115 ? -10.465 -4.493 -8.373 1.00 66.75 115 SER A N 1
ATOM 905 C CA . SER A 1 115 ? -9.248 -3.736 -8.704 1.00 66.75 115 SER A CA 1
ATOM 906 C C . SER A 1 115 ? -8.007 -4.210 -7.943 1.00 66.75 115 SER A C 1
ATOM 908 O O . SER A 1 115 ? -6.893 -3.808 -8.280 1.00 66.75 115 SER A O 1
ATOM 910 N N . ALA A 1 116 ? -8.178 -5.018 -6.896 1.00 67.38 116 ALA A N 1
ATOM 911 C CA . ALA A 1 116 ? -7.088 -5.471 -6.046 1.00 67.38 116 ALA A CA 1
ATOM 912 C C . ALA A 1 116 ? -6.530 -6.815 -6.524 1.00 67.38 116 ALA A C 1
ATOM 914 O O . ALA A 1 116 ? -7.260 -7.706 -6.950 1.00 67.38 116 ALA A O 1
ATOM 915 N N . LEU A 1 117 ? -5.213 -6.988 -6.397 1.00 71.50 117 LEU A N 1
ATOM 916 C CA . LEU A 1 117 ? -4.584 -8.279 -6.646 1.00 71.50 117 LEU A CA 1
ATOM 917 C C . LEU A 1 117 ? -5.102 -9.302 -5.617 1.00 71.50 117 LEU A C 1
ATOM 919 O O . LEU A 1 117 ? -5.095 -9.010 -4.413 1.00 71.50 117 LEU A O 1
ATOM 923 N N . PRO A 1 118 ? -5.507 -10.514 -6.045 1.00 69.31 118 PRO A N 1
ATOM 924 C CA . PRO A 1 118 ? -6.131 -11.500 -5.159 1.00 69.31 118 PRO A CA 1
ATOM 925 C C . PRO A 1 118 ? -5.219 -11.911 -3.995 1.00 69.31 118 PRO A C 1
ATOM 927 O O . PRO A 1 118 ? -5.704 -12.251 -2.918 1.00 69.31 118 PRO A O 1
ATOM 930 N N . HIS A 1 119 ? -3.897 -11.797 -4.168 1.00 76.44 119 HIS A N 1
ATOM 931 C CA . HIS A 1 119 ? -2.924 -12.089 -3.117 1.00 76.44 119 HIS A CA 1
ATOM 932 C C . HIS A 1 119 ? -2.987 -11.120 -1.919 1.00 76.44 119 HIS A C 1
ATOM 934 O O . HIS A 1 119 ? -2.537 -11.485 -0.838 1.00 76.44 119 HIS A O 1
ATOM 940 N N . LEU A 1 120 ? -3.525 -9.901 -2.076 1.00 74.06 120 LEU A N 1
ATOM 941 C CA . LEU A 1 120 ? -3.726 -8.949 -0.967 1.00 74.06 120 LEU A CA 1
ATOM 942 C C . LEU A 1 120 ? -5.107 -9.096 -0.323 1.00 74.06 120 LEU A C 1
ATOM 944 O O . LEU A 1 120 ? -5.259 -8.863 0.875 1.00 74.06 120 LEU A O 1
ATOM 948 N N . LEU A 1 121 ? -6.104 -9.516 -1.106 1.00 77.44 121 LEU A N 1
ATOM 949 C CA . LEU A 1 121 ? -7.490 -9.606 -0.655 1.00 77.44 121 LEU A CA 1
ATOM 950 C C . LEU A 1 121 ? -7.700 -10.750 0.348 1.00 77.44 121 LEU A C 1
ATOM 952 O O . LEU A 1 121 ? -8.430 -10.587 1.325 1.00 77.44 121 LEU A O 1
ATOM 956 N N . ILE A 1 122 ? -7.045 -11.897 0.134 1.00 82.88 122 ILE A N 1
ATOM 957 C CA . ILE A 1 122 ? -7.188 -13.072 1.009 1.00 82.88 122 ILE A CA 1
ATOM 958 C C . ILE A 1 122 ? -6.679 -12.774 2.435 1.00 82.88 122 ILE A C 1
ATOM 960 O O . ILE A 1 122 ? -7.435 -13.019 3.380 1.00 82.88 122 ILE A O 1
ATOM 964 N N . PRO A 1 123 ? -5.471 -12.201 2.639 1.00 83.31 123 PRO A N 1
ATOM 965 C CA . PRO A 1 123 ? -5.016 -11.791 3.968 1.00 83.31 123 PRO A CA 1
ATOM 966 C C . PRO A 1 123 ? -5.905 -10.732 4.624 1.00 83.31 123 PRO A C 1
ATOM 968 O O . PRO A 1 123 ? -6.157 -10.814 5.824 1.00 83.31 123 PRO A O 1
ATOM 971 N N . GLU A 1 124 ? -6.410 -9.759 3.859 1.00 81.31 124 GLU A N 1
ATOM 972 C CA . GLU A 1 124 ? -7.297 -8.719 4.394 1.00 81.31 124 GLU A CA 1
ATOM 973 C C . GLU A 1 124 ? -8.622 -9.318 4.886 1.00 81.31 124 GLU A C 1
ATOM 975 O O . GLU A 1 124 ? -9.085 -9.005 5.985 1.00 81.31 124 GLU A O 1
ATOM 980 N N . MET A 1 125 ? -9.190 -10.253 4.122 1.00 82.00 125 MET A N 1
ATOM 981 C CA . MET A 1 125 ? -10.388 -10.988 4.516 1.00 82.00 125 MET A CA 1
ATOM 982 C C . MET A 1 125 ? -10.131 -11.877 5.739 1.00 82.00 125 MET A C 1
ATOM 984 O O . MET A 1 125 ? -10.928 -11.864 6.676 1.00 82.00 125 MET A O 1
ATOM 988 N N . ALA A 1 126 ? -9.011 -12.603 5.778 1.00 84.75 126 ALA A N 1
ATOM 989 C CA . ALA A 1 126 ? -8.624 -13.405 6.938 1.00 84.75 126 ALA A CA 1
ATOM 990 C C . ALA A 1 126 ? -8.448 -12.532 8.193 1.00 84.75 126 ALA A C 1
ATOM 992 O O . ALA A 1 126 ? -8.956 -12.876 9.261 1.00 84.75 126 ALA A O 1
ATOM 993 N N . GLY A 1 127 ? -7.810 -11.368 8.059 1.00 83.75 127 GLY A N 1
ATOM 994 C CA . GLY A 1 127 ? -7.662 -10.387 9.132 1.00 83.75 127 GLY A CA 1
ATOM 995 C C . GLY A 1 127 ? -9.003 -9.835 9.618 1.00 83.75 127 GLY A C 1
ATOM 996 O O . GLY A 1 127 ? -9.237 -9.774 10.825 1.00 83.75 127 GLY A O 1
ATOM 997 N N . ALA A 1 128 ? -9.920 -9.504 8.705 1.00 81.62 128 ALA A N 1
ATOM 998 C CA . ALA A 1 128 ? -11.263 -9.034 9.045 1.00 81.62 128 ALA A CA 1
ATOM 999 C C . ALA A 1 128 ? -12.105 -10.116 9.748 1.00 81.62 128 ALA A C 1
ATOM 1001 O O . ALA A 1 128 ? -12.817 -9.827 10.714 1.00 81.62 128 ALA A O 1
ATOM 1002 N N . LEU A 1 129 ? -11.995 -11.373 9.305 1.00 84.06 129 LEU A N 1
ATOM 1003 C CA . LEU A 1 129 ? -12.649 -12.516 9.944 1.00 84.06 129 LEU A CA 1
ATOM 1004 C C . LEU A 1 129 ? -12.082 -12.765 11.346 1.00 84.06 129 LEU A C 1
ATOM 1006 O O . LEU A 1 129 ? -12.853 -12.906 12.293 1.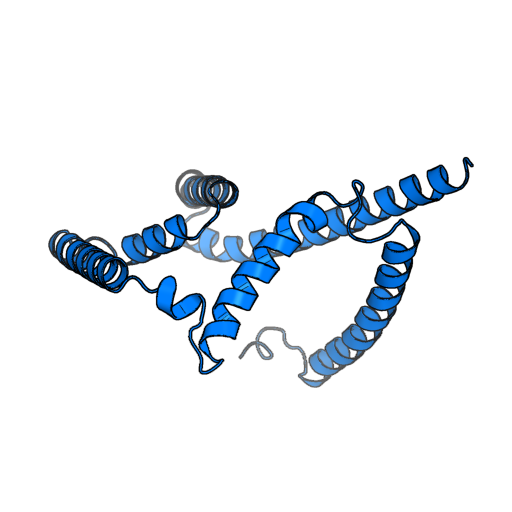00 84.06 129 LEU A O 1
ATOM 1010 N N . LEU A 1 130 ? -10.757 -12.753 11.511 1.00 84.38 130 LEU A N 1
ATOM 1011 C CA . LEU A 1 130 ? -10.109 -12.885 12.820 1.00 84.38 130 LEU A CA 1
ATOM 1012 C C . LEU A 1 130 ? -10.503 -11.744 13.764 1.00 84.38 130 LEU A C 1
ATOM 1014 O O . LEU A 1 130 ? -10.830 -11.990 14.930 1.00 84.38 130 LEU A O 1
ATOM 1018 N N . ALA A 1 131 ? -10.533 -10.511 13.254 1.00 79.00 131 ALA A N 1
ATOM 1019 C CA . ALA A 1 131 ? -10.962 -9.337 14.001 1.00 79.00 131 ALA A CA 1
ATOM 1020 C C . ALA A 1 131 ? -12.388 -9.511 14.545 1.00 79.00 131 ALA A C 1
ATOM 1022 O O . ALA A 1 131 ? -12.620 -9.292 15.733 1.00 79.00 131 ALA A O 1
ATOM 1023 N N . ARG A 1 132 ? -13.320 -9.972 13.705 1.00 77.56 132 ARG A N 1
ATOM 1024 C CA . ARG A 1 132 ? -14.735 -10.135 14.066 1.00 77.56 132 ARG A CA 1
ATOM 1025 C C . ARG A 1 132 ? -15.011 -11.365 14.936 1.00 77.56 132 ARG A C 1
ATOM 1027 O O . ARG A 1 132 ? -15.803 -11.298 15.872 1.00 77.56 132 ARG A O 1
ATOM 1034 N N . PHE A 1 133 ? -14.401 -12.511 14.634 1.00 80.31 133 PHE A N 1
ATOM 1035 C CA . PHE A 1 133 ? -14.750 -13.775 15.293 1.00 80.31 133 PHE A CA 1
ATOM 1036 C C . PHE A 1 133 ? -13.929 -14.073 16.545 1.00 80.31 133 PHE A C 1
ATOM 1038 O O . PHE A 1 133 ? -14.485 -14.630 17.491 1.00 80.31 133 PHE A O 1
ATOM 1045 N N . ALA A 1 134 ? -12.645 -13.713 16.574 1.00 77.81 134 ALA A N 1
ATOM 1046 C CA . ALA A 1 134 ? -11.769 -14.011 17.706 1.00 77.81 134 ALA A CA 1
ATOM 1047 C C . ALA A 1 134 ? -11.574 -12.790 18.611 1.00 77.81 134 ALA A C 1
ATOM 1049 O O . ALA A 1 134 ? -11.716 -12.883 19.830 1.00 77.81 134 ALA A O 1
ATOM 1050 N N . LEU A 1 135 ? -11.261 -11.637 18.022 1.00 75.62 135 LEU A N 1
ATOM 1051 C CA . LEU A 1 135 ? -10.764 -10.486 18.777 1.00 75.62 135 LEU A CA 1
ATOM 1052 C C . LEU A 1 135 ? -11.904 -9.639 19.353 1.00 75.62 135 LEU A C 1
ATOM 1054 O O . LEU A 1 135 ? -11.853 -9.262 20.523 1.00 75.62 135 LEU A O 1
ATOM 1058 N N . GLU A 1 136 ? -12.986 -9.445 18.599 1.00 76.94 136 GLU A N 1
ATOM 1059 C CA . GLU A 1 136 ? -14.182 -8.749 19.084 1.00 76.94 136 GLU A CA 1
ATOM 1060 C C . GLU A 1 136 ? -14.895 -9.531 20.201 1.00 76.94 136 GLU A C 1
ATOM 1062 O O . GLU A 1 136 ? -15.307 -8.936 21.199 1.00 76.94 136 GLU A O 1
ATOM 1067 N N . LYS A 1 137 ? -14.952 -10.871 20.098 1.00 71.56 137 LYS A N 1
ATOM 1068 C CA . LYS A 1 137 ? -15.507 -11.740 21.153 1.00 71.56 137 LYS A CA 1
ATOM 1069 C C . LYS A 1 137 ? -14.645 -11.782 22.418 1.00 71.56 137 LYS A C 1
ATOM 1071 O O . LYS A 1 137 ? -15.193 -11.933 23.504 1.00 71.56 137 LYS A O 1
ATOM 1076 N N . ARG A 1 138 ? -13.317 -11.665 22.294 1.00 74.12 138 ARG A N 1
ATOM 1077 C CA . ARG A 1 138 ? -12.385 -11.781 23.430 1.00 74.12 138 ARG A CA 1
ATOM 1078 C C . ARG A 1 138 ? -12.131 -10.458 24.159 1.00 74.12 138 ARG A C 1
ATOM 1080 O O . ARG A 1 138 ? -11.938 -10.483 25.368 1.00 74.12 138 ARG A O 1
ATOM 1087 N N . PHE A 1 139 ? -12.122 -9.324 23.456 1.00 69.12 139 PHE A N 1
ATOM 1088 C CA . PHE A 1 139 ? -11.750 -8.016 24.027 1.00 69.12 139 PHE A CA 1
ATOM 1089 C C . PHE A 1 139 ? -12.917 -7.025 24.167 1.00 69.12 139 PHE A C 1
ATOM 1091 O O . PHE A 1 139 ? -12.771 -6.000 24.836 1.00 69.12 139 PHE A O 1
ATOM 1098 N N . GLY A 1 140 ? -14.076 -7.324 23.571 1.00 74.25 140 GLY A N 1
ATOM 1099 C CA . GLY A 1 140 ? -15.234 -6.433 23.534 1.00 74.25 140 GLY A CA 1
ATOM 1100 C C . GLY A 1 140 ? -15.132 -5.377 22.425 1.00 74.25 140 GLY A C 1
ATOM 1101 O O . GLY A 1 140 ? -14.069 -4.801 22.176 1.00 74.25 140 GLY A O 1
ATOM 1102 N N . ALA A 1 141 ? -16.258 -5.097 21.760 1.00 70.94 141 ALA A N 1
ATOM 1103 C CA . ALA A 1 141 ? -16.324 -4.271 20.548 1.00 70.94 141 ALA A CA 1
ATOM 1104 C C . ALA A 1 141 ? -15.743 -2.854 20.714 1.00 70.94 141 ALA A C 1
ATOM 1106 O O . ALA A 1 141 ? -15.093 -2.327 19.808 1.00 70.94 141 ALA A O 1
ATOM 1107 N N . THR A 1 142 ? -15.926 -2.239 21.883 1.00 70.88 142 THR A N 1
ATOM 1108 C CA . THR A 1 142 ? -15.458 -0.872 22.153 1.00 70.88 142 THR A CA 1
ATOM 1109 C C . THR A 1 142 ? -13.944 -0.803 22.366 1.00 70.88 142 THR A C 1
ATOM 1111 O O . THR A 1 142 ? -13.300 0.130 21.886 1.00 70.88 142 THR A O 1
ATOM 1114 N N . ASN A 1 143 ? -13.357 -1.799 23.037 1.00 76.00 143 ASN A N 1
ATOM 1115 C CA . ASN A 1 143 ? -11.914 -1.841 23.291 1.00 76.00 143 ASN A CA 1
ATOM 1116 C C . ASN A 1 143 ? -11.146 -2.283 22.042 1.00 76.00 143 ASN A C 1
ATOM 1118 O O . ASN A 1 143 ? -10.107 -1.708 21.724 1.00 76.00 143 ASN A O 1
ATOM 1122 N N . TRP A 1 144 ? -11.693 -3.232 21.275 1.00 78.00 144 TRP A N 1
ATOM 1123 C CA . TRP A 1 144 ? -11.077 -3.687 20.029 1.00 78.00 144 TRP A CA 1
ATOM 1124 C C . TRP A 1 144 ? -10.895 -2.551 19.013 1.00 78.00 144 TRP A C 1
ATOM 1126 O O . TRP A 1 144 ? -9.823 -2.408 18.426 1.00 78.00 144 TRP A O 1
ATOM 1136 N N . ARG A 1 145 ? -11.894 -1.667 18.876 1.00 76.75 145 ARG A N 1
ATOM 1137 C CA . ARG A 1 145 ? -11.800 -0.481 18.004 1.00 76.75 145 ARG A CA 1
ATOM 1138 C C . ARG A 1 145 ? -10.683 0.487 18.407 1.00 76.75 145 ARG A C 1
ATOM 1140 O O . ARG A 1 145 ? -10.163 1.182 17.541 1.00 76.75 145 ARG A O 1
ATOM 1147 N N . ARG A 1 146 ? -10.299 0.528 19.689 1.00 81.06 146 ARG A N 1
ATOM 1148 C CA . ARG A 1 146 ? -9.170 1.340 20.180 1.00 81.06 146 ARG A CA 1
ATOM 1149 C C . ARG A 1 146 ? -7.823 0.644 19.977 1.00 81.06 146 ARG A C 1
ATOM 1151 O O . ARG A 1 146 ? -6.844 1.314 19.673 1.00 81.06 146 ARG A O 1
ATOM 1158 N N . TYR A 1 147 ? -7.768 -0.682 20.107 1.00 81.88 147 TYR A N 1
ATOM 1159 C CA . TYR A 1 147 ? -6.530 -1.451 19.928 1.00 81.88 147 TYR A CA 1
ATOM 1160 C C . TYR A 1 147 ? -6.146 -1.674 18.464 1.00 81.88 147 TYR A C 1
ATOM 1162 O O . TYR A 1 147 ? -4.956 -1.727 18.160 1.00 81.88 147 TYR A O 1
ATOM 1170 N N . ALA A 1 148 ? -7.116 -1.752 17.550 1.00 83.38 148 ALA A N 1
ATOM 1171 C CA . ALA A 1 148 ? -6.869 -1.948 16.122 1.00 83.38 148 ALA A CA 1
ATOM 1172 C C . ALA A 1 148 ? -5.854 -0.952 15.507 1.00 83.38 148 ALA A C 1
ATOM 1174 O O . ALA A 1 148 ? -4.886 -1.418 14.902 1.00 83.38 148 ALA A O 1
ATOM 1175 N N . PRO A 1 149 ? -5.986 0.383 15.675 1.00 86.12 149 PRO A N 1
ATOM 1176 C CA . PRO A 1 149 ? -5.005 1.323 15.127 1.00 86.12 149 PRO A CA 1
ATOM 1177 C C . PRO A 1 149 ? -3.618 1.189 15.773 1.00 86.12 149 PRO A C 1
ATO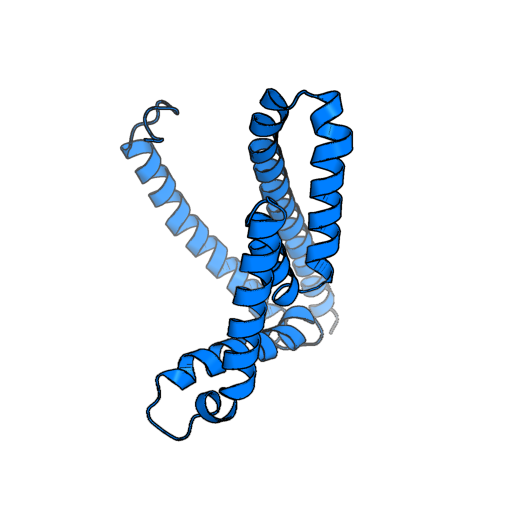M 1179 O O . PRO A 1 149 ? -2.613 1.342 15.084 1.00 86.12 149 PRO A O 1
ATOM 1182 N N . VAL A 1 150 ? -3.540 0.848 17.065 1.00 86.62 150 VAL A N 1
ATOM 1183 C CA . VAL A 1 150 ? -2.259 0.660 17.773 1.00 86.62 150 VAL A CA 1
ATOM 1184 C C . VAL A 1 150 ? -1.534 -0.591 17.272 1.00 86.62 150 VAL A C 1
ATOM 1186 O O . VAL A 1 150 ? -0.337 -0.543 16.995 1.00 86.62 150 VAL A O 1
ATOM 1189 N N . LEU A 1 151 ? -2.259 -1.698 17.096 1.00 87.56 151 LEU A N 1
ATOM 1190 C CA . LEU A 1 151 ? -1.718 -2.932 16.522 1.00 87.56 151 LEU A CA 1
ATOM 1191 C C . LEU A 1 151 ? -1.253 -2.722 15.079 1.00 87.56 151 LEU A C 1
ATOM 1193 O O . LEU A 1 151 ? -0.180 -3.194 14.710 1.00 87.56 151 LEU A O 1
ATOM 1197 N N . PHE A 1 152 ? -2.025 -1.981 14.280 1.00 85.69 152 PHE A N 1
ATOM 1198 C CA . PHE A 1 152 ? -1.645 -1.638 12.912 1.00 85.69 152 PHE A CA 1
ATOM 1199 C C . PHE A 1 152 ? -0.374 -0.781 12.870 1.00 85.69 152 PHE A C 1
ATOM 1201 O O . PHE A 1 152 ? 0.540 -1.089 12.109 1.00 85.69 152 PHE A O 1
ATOM 1208 N N . ALA A 1 153 ? -0.276 0.244 13.723 1.00 88.69 153 ALA A N 1
ATOM 1209 C CA . ALA A 1 153 ? 0.922 1.074 13.833 1.00 88.69 153 ALA A CA 1
ATOM 1210 C C . ALA A 1 153 ? 2.155 0.250 14.249 1.00 88.69 153 ALA A C 1
ATOM 1212 O O . ALA A 1 153 ? 3.224 0.394 13.655 1.00 88.69 153 ALA A O 1
ATOM 1213 N N . GLY A 1 154 ? 1.997 -0.661 15.217 1.00 90.75 154 GLY A N 1
ATOM 1214 C CA . GLY A 1 154 ? 3.059 -1.576 15.639 1.00 90.75 154 GLY A CA 1
ATOM 1215 C C . GLY A 1 154 ? 3.505 -2.523 14.523 1.00 90.75 154 GLY A C 1
ATOM 1216 O O . GLY A 1 154 ? 4.701 -2.664 14.273 1.00 90.75 154 GLY A O 1
ATOM 1217 N N . TYR A 1 155 ? 2.555 -3.121 13.801 1.00 89.94 155 TYR A N 1
ATOM 1218 C CA . TYR A 1 155 ? 2.843 -3.985 12.656 1.00 89.94 155 TYR A CA 1
ATOM 1219 C C . TYR A 1 155 ? 3.552 -3.231 11.523 1.00 89.94 155 TYR A C 1
ATOM 1221 O O . TYR A 1 155 ? 4.554 -3.717 11.001 1.00 89.94 155 TYR A O 1
ATOM 1229 N N . ALA A 1 156 ? 3.087 -2.027 11.178 1.00 88.69 156 ALA A N 1
ATOM 1230 C CA . ALA A 1 156 ? 3.704 -1.191 10.150 1.00 88.69 156 ALA A CA 1
ATOM 1231 C C . ALA A 1 156 ? 5.154 -0.821 10.507 1.00 88.69 156 ALA A C 1
ATOM 1233 O O . ALA A 1 156 ? 6.045 -0.932 9.664 1.00 88.69 156 ALA A O 1
ATOM 1234 N N . CYS A 1 157 ? 5.405 -0.457 11.769 1.00 89.56 157 CYS A N 1
ATOM 1235 C CA . CYS A 1 157 ? 6.754 -0.195 12.270 1.00 89.56 157 CYS A CA 1
ATOM 1236 C C . CYS A 1 157 ? 7.644 -1.450 12.191 1.00 89.56 157 CYS A C 1
ATOM 1238 O O . CYS A 1 157 ? 8.761 -1.391 11.675 1.00 89.56 157 CYS A O 1
ATOM 1240 N N . GLY A 1 158 ? 7.126 -2.607 12.617 1.00 89.50 158 GLY A N 1
ATOM 1241 C CA . GLY A 1 158 ? 7.839 -3.885 12.548 1.00 89.50 158 GLY A CA 1
ATOM 1242 C C . GLY A 1 158 ? 8.192 -4.302 11.118 1.00 89.50 158 GLY A C 1
ATOM 1243 O O . GLY A 1 158 ? 9.329 -4.694 10.860 1.00 89.50 158 GLY A O 1
ATOM 1244 N N . MET A 1 159 ? 7.260 -4.153 10.171 1.00 91.25 159 MET A N 1
ATOM 1245 C CA . MET A 1 159 ? 7.532 -4.399 8.751 1.00 91.25 159 MET A CA 1
ATOM 1246 C C . MET A 1 159 ? 8.652 -3.503 8.216 1.00 91.25 159 MET A C 1
ATOM 1248 O O . MET A 1 159 ? 9.501 -3.982 7.467 1.00 91.25 159 MET A O 1
ATOM 1252 N N . GLY A 1 160 ? 8.693 -2.230 8.624 1.00 86.50 160 GLY A N 1
ATOM 1253 C CA . GLY A 1 160 ? 9.770 -1.311 8.255 1.00 86.50 160 GLY A CA 1
ATOM 1254 C C . GLY A 1 160 ? 11.137 -1.770 8.772 1.00 86.50 160 GLY A C 1
ATOM 1255 O O . GLY A 1 160 ? 12.087 -1.871 7.997 1.00 86.50 160 GLY A O 1
ATOM 1256 N N . LEU A 1 161 ? 11.228 -2.117 10.059 1.00 88.75 161 LEU A N 1
ATOM 1257 C CA . LEU A 1 161 ? 12.478 -2.562 10.692 1.00 88.75 161 LEU A CA 1
ATOM 1258 C C . LEU A 1 161 ? 12.991 -3.893 10.118 1.00 88.75 161 LEU A C 1
ATOM 1260 O O . LEU A 1 161 ? 14.183 -4.036 9.823 1.00 88.75 161 LEU A O 1
ATOM 1264 N N . ILE A 1 162 ? 12.098 -4.865 9.920 1.00 91.75 162 ILE A N 1
ATOM 1265 C CA . ILE A 1 162 ? 12.451 -6.160 9.321 1.00 91.75 162 ILE A CA 1
ATOM 1266 C C . ILE A 1 162 ? 12.838 -5.975 7.848 1.00 91.75 162 ILE A C 1
ATOM 1268 O O . ILE A 1 162 ? 13.827 -6.546 7.397 1.00 91.75 162 ILE A O 1
ATOM 1272 N N . GLY A 1 163 ? 12.119 -5.129 7.106 1.00 86.81 163 GLY A N 1
ATOM 1273 C CA . GLY A 1 163 ? 12.457 -4.808 5.720 1.00 86.81 163 GLY A CA 1
ATOM 1274 C C . GLY A 1 163 ? 13.848 -4.185 5.596 1.00 86.81 163 GLY A C 1
ATOM 1275 O O . GLY A 1 163 ? 14.659 -4.640 4.793 1.00 86.81 163 GLY A O 1
ATOM 1276 N N . MET A 1 164 ? 14.164 -3.198 6.437 1.00 86.06 164 MET A N 1
ATOM 1277 C CA . MET A 1 164 ? 15.477 -2.543 6.437 1.00 86.06 164 MET A CA 1
ATOM 1278 C C . MET A 1 164 ? 16.612 -3.494 6.824 1.00 86.06 164 MET A C 1
ATOM 1280 O O . MET A 1 164 ? 17.659 -3.489 6.177 1.00 86.06 164 MET A O 1
ATOM 1284 N N . SER A 1 165 ? 16.410 -4.334 7.840 1.00 86.06 165 SER A N 1
ATOM 1285 C CA . SER A 1 165 ? 17.419 -5.320 8.252 1.00 86.06 165 SER A CA 1
ATOM 1286 C C . SER A 1 165 ? 17.642 -6.400 7.191 1.00 86.06 165 SER A C 1
ATOM 1288 O O . SER A 1 165 ? 18.792 -6.712 6.881 1.00 86.06 165 SER A O 1
ATOM 1290 N N . ALA A 1 166 ? 16.581 -6.911 6.561 1.00 84.44 166 ALA A N 1
ATOM 1291 C CA . ALA A 1 166 ? 16.694 -7.861 5.455 1.00 84.44 166 ALA A CA 1
ATOM 1292 C C . ALA A 1 166 ? 17.458 -7.261 4.267 1.00 84.44 166 ALA A C 1
ATOM 1294 O O . ALA A 1 166 ? 18.340 -7.915 3.707 1.00 84.44 166 ALA A O 1
ATOM 1295 N N . VAL A 1 167 ? 17.173 -6.001 3.917 1.00 81.31 167 VAL A N 1
ATOM 1296 C CA . VAL A 1 167 ? 17.926 -5.296 2.875 1.00 81.31 167 VAL A CA 1
ATOM 1297 C C . VAL A 1 167 ? 19.389 -5.147 3.285 1.00 81.31 167 VAL A C 1
ATOM 1299 O O . VAL A 1 167 ? 20.253 -5.499 2.492 1.00 81.31 167 VAL A O 1
ATOM 1302 N N . ALA A 1 168 ? 19.696 -4.723 4.513 1.00 80.62 168 ALA A N 1
ATOM 1303 C CA . ALA A 1 168 ? 21.078 -4.598 4.984 1.00 80.62 168 ALA A CA 1
ATOM 1304 C C . ALA A 1 168 ? 21.859 -5.925 4.897 1.00 80.62 168 ALA A C 1
ATOM 1306 O O . ALA A 1 168 ? 22.991 -5.943 4.411 1.00 80.62 168 ALA A O 1
ATOM 1307 N N . ILE A 1 169 ? 21.246 -7.047 5.291 1.00 83.06 169 ILE A N 1
ATOM 1308 C CA . ILE A 1 169 ? 21.848 -8.385 5.166 1.00 83.06 169 ILE A CA 1
ATOM 1309 C C . ILE A 1 169 ? 22.078 -8.740 3.689 1.00 83.06 169 ILE A C 1
ATOM 1311 O O . ILE A 1 169 ? 23.150 -9.236 3.332 1.00 83.06 169 ILE A O 1
ATOM 1315 N N . ALA A 1 170 ? 21.108 -8.449 2.817 1.00 79.31 170 ALA A N 1
ATOM 1316 C CA . ALA A 1 170 ? 21.245 -8.673 1.381 1.00 79.31 170 ALA A CA 1
ATOM 1317 C C . ALA A 1 170 ? 22.373 -7.822 0.766 1.00 79.31 170 ALA A C 1
ATOM 1319 O O . ALA A 1 170 ? 23.146 -8.344 -0.039 1.00 79.31 170 ALA A O 1
ATOM 1320 N N . LEU A 1 171 ? 22.520 -6.556 1.184 1.00 74.69 171 LEU A N 1
ATOM 1321 C CA . LEU A 1 171 ? 23.610 -5.670 0.754 1.00 74.69 171 LEU A CA 1
ATOM 1322 C C . LEU A 1 171 ? 24.979 -6.256 1.120 1.00 74.69 171 LEU A C 1
ATOM 1324 O O . LEU A 1 171 ? 25.871 -6.309 0.272 1.00 74.69 171 LEU A O 1
ATOM 1328 N N . ILE A 1 172 ? 25.145 -6.720 2.364 1.00 80.38 172 ILE A N 1
ATOM 1329 C CA . ILE A 1 172 ? 26.404 -7.311 2.844 1.00 80.38 172 ILE A CA 1
ATOM 1330 C C . ILE A 1 172 ? 26.714 -8.593 2.066 1.00 80.38 172 ILE A C 1
ATOM 1332 O O . ILE A 1 172 ? 27.812 -8.732 1.528 1.00 80.38 172 ILE A O 1
ATOM 1336 N N . SER A 1 173 ? 25.738 -9.499 1.941 1.00 77.25 173 SER A N 1
ATOM 1337 C CA . SER A 1 173 ? 25.909 -10.765 1.219 1.00 77.25 173 SER A CA 1
ATOM 1338 C C . SER A 1 173 ? 26.342 -10.541 -0.232 1.00 77.25 173 SER A C 1
ATOM 1340 O O . SER A 1 173 ? 27.289 -11.176 -0.697 1.00 77.25 173 SER A O 1
ATOM 1342 N N . LYS A 1 174 ? 25.704 -9.594 -0.933 1.00 67.50 174 LYS A N 1
ATOM 1343 C CA . LYS A 1 174 ? 26.027 -9.287 -2.331 1.00 67.50 174 LYS A CA 1
ATOM 1344 C C . LYS A 1 174 ? 27.367 -8.574 -2.492 1.00 67.50 174 LYS A C 1
ATOM 1346 O O . LYS A 1 174 ? 28.100 -8.897 -3.426 1.00 67.50 174 LYS A O 1
ATOM 1351 N N . SER A 1 175 ? 27.718 -7.678 -1.570 1.00 67.19 175 SER A N 1
ATOM 1352 C CA . SER A 1 175 ? 29.009 -6.976 -1.587 1.00 67.19 175 SER A CA 1
ATOM 1353 C C . SER A 1 175 ? 30.187 -7.930 -1.372 1.00 67.19 175 SER A C 1
ATOM 1355 O O . SER A 1 175 ? 31.208 -7.782 -2.032 1.00 67.19 175 SER A O 1
ATOM 1357 N N . VAL A 1 176 ? 30.038 -8.950 -0.518 1.00 64.19 176 VAL A N 1
ATOM 1358 C CA . VAL A 1 176 ? 31.075 -9.979 -0.311 1.00 64.19 176 VAL A CA 1
ATOM 1359 C C . VAL A 1 176 ? 31.240 -10.860 -1.554 1.00 64.19 176 VAL A C 1
ATOM 1361 O O . VAL A 1 176 ? 32.364 -11.130 -1.962 1.00 64.19 176 VAL A O 1
ATOM 1364 N N . THR A 1 177 ? 30.146 -11.257 -2.214 1.00 58.97 177 THR A N 1
ATOM 1365 C CA . THR A 1 177 ? 30.228 -12.086 -3.434 1.00 58.97 177 THR A CA 1
ATOM 1366 C C . THR A 1 177 ? 30.809 -11.362 -4.651 1.00 58.97 177 THR A C 1
ATOM 1368 O O . THR A 1 177 ? 31.325 -12.022 -5.544 1.00 58.97 177 THR A O 1
ATOM 1371 N N . GLN A 1 178 ? 30.762 -10.026 -4.695 1.00 53.69 178 GLN A N 1
ATOM 1372 C CA . GLN A 1 178 ? 31.392 -9.228 -5.761 1.00 53.69 178 GLN A CA 1
ATOM 1373 C C . GLN A 1 178 ? 32.928 -9.192 -5.645 1.00 53.69 178 GLN A C 1
ATOM 1375 O O . GLN A 1 178 ? 33.593 -8.871 -6.621 1.00 53.69 178 GLN A O 1
ATOM 1380 N N . ILE A 1 179 ? 33.491 -9.533 -4.475 1.00 49.12 179 ILE A N 1
ATOM 1381 C CA . ILE A 1 179 ? 34.947 -9.598 -4.241 1.00 49.12 179 ILE A CA 1
ATOM 1382 C C . ILE A 1 179 ? 35.528 -10.948 -4.717 1.00 49.12 179 ILE A C 1
ATOM 1384 O O . ILE A 1 179 ? 36.739 -11.095 -4.833 1.00 49.12 179 ILE A O 1
ATOM 1388 N N . SER A 1 180 ? 34.684 -11.938 -5.036 1.00 36.50 180 SER A N 1
ATOM 1389 C CA . SER A 1 180 ? 35.104 -13.183 -5.696 1.00 36.50 180 SER A CA 1
ATOM 1390 C C . SER A 1 180 ? 34.939 -13.091 -7.215 1.00 36.50 180 SER A C 1
ATOM 1392 O O . SER A 1 180 ? 34.123 -13.806 -7.792 1.00 36.50 180 SER A O 1
ATOM 1394 N N . TYR A 1 181 ? 35.719 -12.210 -7.839 1.00 39.03 181 TYR A N 1
ATOM 1395 C CA . TYR A 1 181 ? 36.196 -12.338 -9.219 1.00 39.03 181 TYR A CA 1
ATOM 1396 C C . TYR A 1 181 ? 37.632 -11.829 -9.293 1.00 39.03 181 TYR A C 1
ATOM 1398 O O . TYR A 1 181 ? 37.889 -10.738 -8.737 1.00 39.03 181 TYR A O 1
#